Protein AF-A0A9W8LYX4-F1 (afdb_monomer_lite)

Radius of gyration: 12.78 Å; chains: 1; bounding box: 32×26×35 Å

Organism: NCBI:txid2650707

Structure (mmCIF, N/CA/C/O backbone):
data_AF-A0A9W8LYX4-F1
#
_entry.id   AF-A0A9W8LYX4-F1
#
loop_
_atom_site.group_PDB
_atom_site.id
_atom_site.type_symbol
_atom_site.label_atom_id
_atom_site.label_alt_id
_atom_site.label_comp_id
_atom_site.label_asym_id
_atom_site.label_entity_id
_atom_site.label_seq_id
_atom_site.pdbx_PDB_ins_code
_atom_site.Cartn_x
_atom_site.Cartn_y
_atom_site.Cartn_z
_atom_site.occupancy
_atom_site.B_iso_or_equiv
_atom_site.auth_seq_id
_atom_site.auth_comp_id
_atom_site.auth_asym_id
_atom_site.auth_atom_id
_atom_site.pdbx_PDB_model_num
ATOM 1 N N . MET A 1 1 ? 8.876 -10.914 0.918 1.00 45.09 1 MET A N 1
ATOM 2 C CA . MET A 1 1 ? 8.999 -9.709 1.762 1.00 45.09 1 MET A CA 1
ATOM 3 C C . MET A 1 1 ? 9.946 -8.766 1.052 1.00 45.09 1 MET A C 1
ATOM 5 O O . MET A 1 1 ? 10.867 -9.262 0.414 1.00 45.09 1 MET A O 1
ATOM 9 N N . VAL A 1 2 ? 9.680 -7.461 1.065 1.00 51.47 2 VAL A N 1
ATOM 10 C CA . VAL A 1 2 ? 10.636 -6.476 0.547 1.00 51.47 2 VAL A CA 1
ATOM 11 C C . VAL A 1 2 ? 11.673 -6.248 1.644 1.00 51.47 2 VAL A C 1
ATOM 13 O O . VAL A 1 2 ? 11.293 -5.879 2.754 1.00 51.47 2 VAL A O 1
ATOM 16 N N . ASP A 1 3 ? 12.950 -6.517 1.366 1.00 55.19 3 ASP A N 1
ATOM 17 C CA . ASP A 1 3 ? 14.016 -6.370 2.362 1.00 55.19 3 ASP A CA 1
ATOM 18 C C . ASP A 1 3 ? 14.015 -4.951 2.956 1.00 55.19 3 ASP A C 1
ATOM 20 O O . ASP A 1 3 ? 14.020 -3.951 2.237 1.00 55.19 3 ASP A O 1
ATOM 24 N N . GLY A 1 4 ? 13.983 -4.870 4.290 1.00 58.16 4 GLY A N 1
ATOM 25 C CA . GLY A 1 4 ? 13.977 -3.611 5.036 1.00 58.16 4 GLY A CA 1
ATOM 26 C C . GLY A 1 4 ? 12.598 -3.014 5.339 1.00 58.16 4 GLY A C 1
ATOM 27 O O . GLY A 1 4 ? 12.555 -1.946 5.949 1.00 58.16 4 GLY A O 1
ATOM 28 N N . LEU A 1 5 ? 11.488 -3.654 4.960 1.00 64.81 5 LEU A N 1
ATOM 29 C CA . LEU A 1 5 ? 10.137 -3.296 5.411 1.00 64.81 5 LEU A CA 1
ATOM 30 C C . LEU A 1 5 ? 9.628 -4.323 6.429 1.00 64.81 5 LEU A C 1
ATOM 32 O O . LEU A 1 5 ? 9.462 -5.491 6.090 1.00 64.81 5 LEU A O 1
ATOM 36 N N . ASP A 1 6 ? 9.323 -3.870 7.647 1.00 72.25 6 ASP A N 1
ATOM 37 C CA . ASP A 1 6 ? 8.756 -4.712 8.717 1.00 72.25 6 ASP A CA 1
ATOM 38 C C . ASP A 1 6 ? 7.240 -4.936 8.568 1.00 72.25 6 ASP A C 1
ATOM 40 O O . ASP A 1 6 ? 6.590 -5.499 9.445 1.00 72.25 6 ASP A O 1
ATOM 44 N N . ILE A 1 7 ? 6.668 -4.502 7.444 1.00 74.94 7 ILE A N 1
ATOM 45 C CA . ILE A 1 7 ? 5.242 -4.591 7.146 1.00 74.94 7 ILE A CA 1
ATOM 46 C C . ILE A 1 7 ? 5.013 -5.345 5.834 1.00 74.94 7 ILE A C 1
ATOM 48 O O . ILE A 1 7 ? 5.806 -5.216 4.890 1.00 74.94 7 ILE A O 1
ATOM 52 N N . PRO A 1 8 ? 3.932 -6.137 5.740 1.00 83.12 8 PRO A N 1
ATOM 53 C CA . PRO A 1 8 ? 3.554 -6.755 4.483 1.00 83.12 8 PRO A CA 1
ATOM 54 C C . PRO A 1 8 ? 3.203 -5.677 3.455 1.00 83.12 8 PRO A C 1
ATOM 56 O O . PRO A 1 8 ? 2.551 -4.685 3.765 1.00 83.12 8 PRO A O 1
ATOM 59 N N . VAL A 1 9 ? 3.607 -5.904 2.207 1.00 85.44 9 VAL A N 1
ATOM 60 C CA . VAL A 1 9 ? 3.167 -5.094 1.072 1.00 85.44 9 VAL A CA 1
ATOM 61 C C . VAL A 1 9 ? 2.691 -6.021 -0.032 1.00 85.44 9 VAL A C 1
ATOM 63 O O . VAL A 1 9 ? 3.380 -6.976 -0.397 1.00 85.44 9 VAL A O 1
ATOM 66 N N . ILE A 1 10 ? 1.507 -5.734 -0.559 1.00 87.38 10 ILE A N 1
ATOM 67 C CA . ILE A 1 10 ? 0.928 -6.410 -1.715 1.00 87.38 10 ILE A CA 1
ATOM 68 C C . ILE A 1 10 ? 1.230 -5.549 -2.937 1.00 87.38 10 ILE A C 1
ATOM 70 O O . ILE A 1 10 ? 0.908 -4.365 -2.961 1.00 87.38 10 ILE A O 1
ATOM 74 N N . LEU A 1 11 ? 1.857 -6.140 -3.949 1.00 86.62 11 LEU A N 1
ATOM 75 C CA . LEU A 1 11 ? 2.170 -5.463 -5.203 1.00 86.62 11 LEU A CA 1
ATOM 76 C C . LEU A 1 11 ? 1.243 -5.980 -6.295 1.00 86.62 11 LEU A C 1
ATOM 78 O O . LEU A 1 11 ? 1.075 -7.190 -6.449 1.00 86.62 11 LEU A O 1
ATOM 82 N N . THR A 1 12 ? 0.673 -5.066 -7.068 1.00 85.69 12 THR A N 1
ATOM 83 C CA . THR A 1 12 ? -0.121 -5.395 -8.254 1.00 85.69 12 THR A CA 1
ATOM 84 C C . THR A 1 12 ? 0.489 -4.710 -9.466 1.00 85.69 12 THR A C 1
ATOM 86 O O . THR A 1 12 ? 0.996 -3.596 -9.351 1.00 85.69 12 THR A O 1
ATOM 89 N N . ASN A 1 13 ? 0.487 -5.396 -10.607 1.00 81.62 13 ASN A N 1
ATOM 90 C CA . ASN A 1 13 ? 0.973 -4.852 -11.868 1.00 81.62 13 ASN A CA 1
ATOM 91 C C . ASN A 1 13 ? -0.238 -4.406 -12.694 1.00 81.62 13 ASN A C 1
ATOM 93 O O . ASN A 1 13 ? -1.048 -5.228 -13.126 1.00 81.62 13 ASN A O 1
ATOM 97 N N . GLU A 1 14 ? -0.365 -3.100 -12.860 1.00 70.75 14 GLU A N 1
ATOM 98 C CA . GLU A 1 14 ? -1.221 -2.454 -13.834 1.00 70.75 14 GLU A CA 1
ATOM 99 C C . GLU A 1 14 ? -0.447 -2.339 -15.155 1.00 70.75 14 GLU A C 1
ATOM 101 O O . GLU A 1 14 ? 0.761 -2.118 -15.176 1.00 70.75 14 GLU A O 1
ATOM 106 N N . SER A 1 15 ? -1.136 -2.518 -16.281 1.00 69.06 15 SER A N 1
ATOM 107 C CA . SER A 1 15 ? -0.541 -2.524 -17.626 1.00 69.06 15 SER A CA 1
ATOM 108 C C . SER A 1 15 ? 0.578 -1.486 -17.833 1.00 69.06 15 SER A C 1
ATOM 110 O O . SER A 1 15 ? 0.448 -0.338 -17.400 1.00 69.06 15 SER A O 1
ATOM 112 N N . ASN A 1 16 ? 1.613 -1.870 -18.591 1.00 69.50 16 ASN A N 1
ATOM 113 C CA . ASN A 1 16 ? 2.837 -1.095 -18.861 1.00 69.50 16 ASN A CA 1
ATOM 114 C C . ASN A 1 16 ? 3.804 -0.975 -17.668 1.00 69.50 16 ASN A C 1
ATOM 116 O O . ASN A 1 16 ? 4.335 0.106 -17.428 1.00 69.50 16 ASN A O 1
ATOM 120 N N . ASP A 1 17 ? 4.033 -2.071 -16.937 1.00 74.94 17 ASP A N 1
ATOM 121 C CA . ASP A 1 17 ? 4.982 -2.13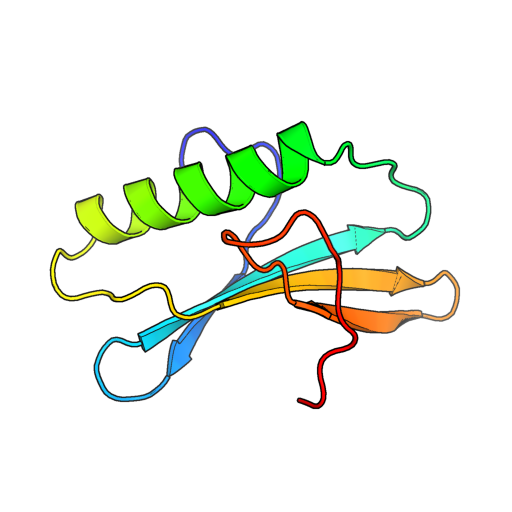8 -15.810 1.00 74.94 17 ASP A CA 1
ATOM 122 C C . ASP A 1 17 ? 4.690 -1.120 -14.688 1.00 74.94 17 ASP A C 1
ATOM 124 O O . ASP A 1 17 ? 5.567 -0.747 -13.901 1.00 74.94 17 ASP A O 1
ATOM 128 N N . ASN A 1 18 ? 3.433 -0.678 -14.597 1.00 82.25 18 ASN A N 1
ATOM 129 C CA . ASN A 1 18 ? 2.962 0.254 -13.589 1.00 82.25 18 ASN A CA 1
ATOM 130 C C . ASN A 1 18 ? 2.576 -0.533 -12.346 1.00 82.25 18 ASN A C 1
ATOM 132 O O . ASN A 1 18 ? 1.616 -1.293 -12.340 1.00 82.25 18 ASN A O 1
ATOM 136 N N . ILE A 1 19 ? 3.321 -0.363 -11.266 1.00 85.12 19 ILE A N 1
ATOM 137 C CA . ILE A 1 19 ? 3.079 -1.108 -10.038 1.00 85.12 19 ILE A CA 1
ATOM 138 C C . ILE A 1 19 ? 2.284 -0.245 -9.069 1.00 85.12 19 ILE A C 1
ATOM 140 O O . ILE A 1 19 ? 2.633 0.911 -8.816 1.00 85.12 19 ILE A O 1
ATOM 144 N N . GLN A 1 20 ? 1.237 -0.830 -8.493 1.00 87.12 20 GLN A N 1
ATOM 145 C CA . GLN A 1 20 ? 0.564 -0.289 -7.317 1.00 87.12 20 GLN A CA 1
ATOM 146 C C . GLN A 1 20 ? 0.951 -1.110 -6.087 1.00 87.12 20 GLN A C 1
ATOM 148 O O . GLN A 1 20 ? 0.914 -2.345 -6.117 1.00 87.12 20 GLN A O 1
ATOM 153 N N . GLY A 1 21 ? 1.330 -0.423 -5.011 1.00 88.94 21 GLY A N 1
ATOM 154 C CA . GLY A 1 21 ? 1.640 -1.030 -3.720 1.00 88.94 21 GLY A CA 1
ATOM 155 C C . GLY A 1 21 ? 0.509 -0.818 -2.723 1.00 88.94 21 GLY A C 1
ATOM 156 O O . GLY A 1 21 ? 0.026 0.298 -2.571 1.00 88.94 21 GLY A O 1
ATOM 157 N N . PHE A 1 22 ? 0.117 -1.868 -2.012 1.00 90.88 22 PHE A N 1
ATOM 158 C CA . PHE A 1 22 ? -0.885 -1.821 -0.953 1.00 90.88 22 PHE A CA 1
ATOM 159 C C . PHE A 1 22 ? -0.266 -2.278 0.359 1.00 90.88 22 PHE A C 1
ATOM 161 O O . PHE A 1 22 ? 0.290 -3.374 0.448 1.00 90.88 22 PHE A O 1
ATOM 168 N N . VAL A 1 23 ? -0.389 -1.440 1.377 1.00 90.94 23 VAL A N 1
ATOM 169 C CA . VAL A 1 23 ? 0.147 -1.655 2.716 1.00 90.94 23 VAL A CA 1
ATOM 170 C C . VAL A 1 23 ? -1.041 -1.895 3.649 1.00 90.94 23 VAL A C 1
ATOM 172 O O . VAL A 1 23 ? -1.692 -0.927 4.051 1.00 90.94 23 VAL A O 1
ATOM 175 N N . PRO A 1 24 ? -1.412 -3.157 3.925 1.00 91.19 24 PRO A N 1
ATOM 176 C CA . PRO A 1 24 ? -2.488 -3.452 4.856 1.00 91.19 24 PRO A CA 1
ATOM 177 C C . PRO A 1 24 ? -2.040 -3.160 6.286 1.00 91.19 24 PRO A C 1
ATOM 179 O O . PRO A 1 24 ? -0.979 -3.617 6.710 1.00 91.19 24 PRO A O 1
ATOM 182 N N . VAL A 1 25 ? -2.866 -2.415 7.014 1.00 90.75 25 VAL A N 1
ATOM 183 C CA . VAL A 1 25 ? -2.635 -2.043 8.416 1.00 90.75 25 VAL A CA 1
ATOM 184 C C . VAL A 1 25 ? -3.944 -2.122 9.183 1.00 90.75 25 VAL A C 1
ATOM 186 O O . VAL A 1 25 ? -5.011 -1.903 8.609 1.00 90.75 25 VAL A O 1
ATOM 189 N N . PHE A 1 26 ? -3.894 -2.425 10.474 1.00 91.25 26 PHE A N 1
ATOM 190 C CA . PHE A 1 26 ? -5.099 -2.359 11.303 1.00 91.25 26 PHE A CA 1
ATOM 191 C C . PHE A 1 26 ? -5.363 -0.918 11.744 1.00 91.25 26 PHE A C 1
ATOM 193 O O . PHE A 1 26 ? -4.428 -0.176 12.023 1.00 91.25 26 PHE A O 1
ATOM 200 N N . ALA A 1 27 ? -6.633 -0.526 11.884 1.00 89.62 27 ALA A N 1
ATOM 201 C CA . ALA A 1 27 ? -7.005 0.820 12.347 1.00 89.62 27 ALA A CA 1
ATOM 202 C C . ALA A 1 27 ? -6.460 1.177 13.747 1.00 89.62 27 ALA A C 1
ATOM 204 O O . ALA A 1 27 ? -6.387 2.346 14.116 1.00 89.62 27 ALA A O 1
ATOM 205 N N . THR A 1 28 ? -6.076 0.171 14.537 1.00 88.69 28 THR A N 1
ATOM 206 C CA . THR A 1 28 ? -5.456 0.340 15.858 1.00 88.69 28 THR A CA 1
ATOM 207 C C . THR A 1 28 ? -3.957 0.630 15.804 1.00 88.69 28 THR A C 1
ATOM 209 O O . THR A 1 28 ? -3.370 0.927 16.840 1.00 88.69 28 THR A O 1
ATOM 212 N N . GLU A 1 29 ? -3.319 0.472 14.644 1.00 85.81 29 GLU A N 1
ATOM 213 C CA . GLU A 1 29 ? -1.895 0.743 14.473 1.00 85.81 29 GLU A CA 1
ATOM 214 C C . GLU A 1 29 ? -1.667 2.231 14.205 1.00 85.81 29 GLU A C 1
ATOM 216 O O . GLU A 1 29 ? -2.303 2.843 13.346 1.00 85.81 29 GLU A O 1
ATOM 221 N N . GLU A 1 30 ? -0.734 2.822 14.945 1.00 83.50 30 GLU A N 1
ATOM 222 C CA . GLU A 1 30 ? -0.326 4.207 14.744 1.00 83.50 30 GLU A CA 1
ATOM 223 C C . GLU A 1 30 ? 0.875 4.256 13.800 1.00 83.50 30 GLU A C 1
ATOM 225 O O . GLU A 1 30 ? 1.900 3.626 14.052 1.00 83.50 30 GLU A O 1
ATOM 230 N N . PHE A 1 31 ? 0.758 5.045 12.732 1.00 81.00 31 PHE A N 1
ATOM 231 C CA . PHE A 1 31 ? 1.857 5.331 11.817 1.00 81.00 31 PHE A CA 1
ATOM 232 C C . PHE A 1 31 ? 2.176 6.816 11.845 1.00 81.00 31 PHE A C 1
ATOM 234 O O . PHE A 1 31 ? 1.319 7.672 11.606 1.00 81.00 31 PHE A O 1
ATOM 241 N N . SER A 1 32 ? 3.441 7.134 12.080 1.00 84.69 32 SER A N 1
ATOM 242 C CA . SER A 1 32 ? 3.941 8.473 11.841 1.00 84.69 32 SER A CA 1
ATOM 243 C C . SER A 1 32 ? 4.019 8.751 10.340 1.00 84.69 32 SER A C 1
ATOM 245 O O . SER A 1 32 ? 4.263 7.884 9.501 1.00 84.69 32 SER A O 1
ATOM 247 N N . VAL A 1 33 ? 3.894 10.027 9.998 1.00 79.94 33 VAL A N 1
ATOM 248 C CA . VAL A 1 33 ? 4.148 10.529 8.64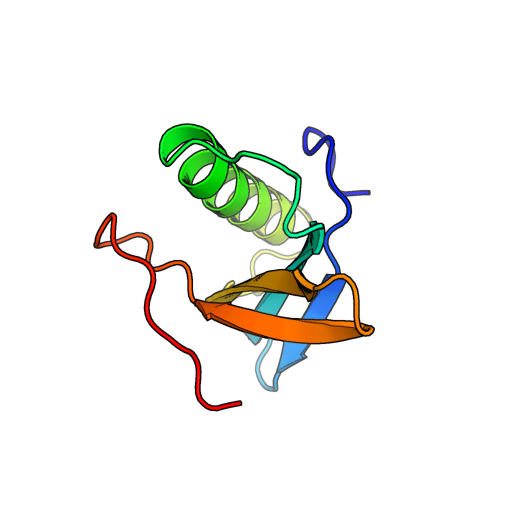5 1.00 79.94 33 VAL A CA 1
ATOM 249 C C . VAL A 1 33 ? 5.522 10.094 8.114 1.00 79.94 33 VAL A C 1
ATOM 251 O O . VAL A 1 33 ? 5.659 9.795 6.930 1.00 79.94 33 VAL A O 1
ATOM 254 N N . ALA A 1 34 ? 6.539 10.074 8.980 1.00 83.31 34 ALA A N 1
ATOM 255 C CA . ALA A 1 34 ? 7.895 9.693 8.602 1.00 83.31 34 ALA A CA 1
ATOM 256 C C . ALA A 1 34 ? 7.979 8.207 8.224 1.00 83.31 34 ALA A C 1
ATOM 258 O O . ALA A 1 34 ? 8.658 7.860 7.260 1.00 83.31 34 ALA A O 1
ATOM 259 N N . GLU A 1 35 ? 7.258 7.340 8.937 1.00 84.31 35 GLU A N 1
ATOM 260 C CA . GLU A 1 35 ? 7.157 5.920 8.595 1.00 84.31 35 GLU A CA 1
ATOM 261 C C . GLU A 1 35 ? 6.438 5.721 7.262 1.00 84.31 35 GLU A C 1
ATOM 263 O O . GLU A 1 35 ? 6.945 4.990 6.416 1.00 84.31 35 GLU A O 1
ATOM 268 N N . LEU A 1 36 ? 5.330 6.431 7.021 1.00 83.75 36 LEU A N 1
ATOM 269 C CA . LEU A 1 36 ? 4.624 6.388 5.735 1.00 83.75 36 LEU A CA 1
ATOM 270 C C . LEU A 1 36 ? 5.521 6.818 4.566 1.00 83.75 36 LEU A C 1
ATOM 272 O O . LEU A 1 36 ? 5.540 6.147 3.536 1.00 83.75 36 LEU A O 1
ATOM 276 N N . ALA A 1 37 ? 6.306 7.886 4.729 1.00 83.44 37 ALA A N 1
ATOM 277 C CA . ALA A 1 37 ? 7.254 8.329 3.705 1.00 83.44 37 ALA A CA 1
ATOM 278 C C . ALA A 1 37 ? 8.355 7.282 3.452 1.00 83.44 37 ALA A C 1
ATOM 280 O O . ALA A 1 37 ? 8.627 6.923 2.308 1.00 83.44 37 ALA A O 1
ATOM 281 N N . ASN A 1 38 ? 8.918 6.721 4.525 1.00 85.56 38 ASN A N 1
ATOM 282 C CA . ASN A 1 38 ? 9.936 5.674 4.453 1.00 85.56 38 ASN A CA 1
ATOM 283 C C . ASN A 1 38 ? 9.424 4.409 3.744 1.00 85.56 38 ASN A C 1
ATOM 285 O O . ASN A 1 38 ? 10.182 3.745 3.039 1.00 85.56 38 ASN A O 1
ATOM 289 N N . ILE A 1 39 ? 8.140 4.071 3.907 1.00 85.00 39 ILE A N 1
ATOM 290 C CA . ILE A 1 39 ? 7.519 2.944 3.206 1.00 85.00 39 ILE A CA 1
ATOM 291 C C . ILE A 1 39 ? 7.520 3.171 1.696 1.00 85.00 39 ILE A C 1
ATOM 293 O O . ILE A 1 39 ? 7.927 2.278 0.950 1.00 85.00 39 ILE A O 1
ATOM 297 N N . VAL A 1 40 ? 7.124 4.367 1.250 1.00 86.25 40 VAL A N 1
ATOM 298 C CA . VAL A 1 40 ? 7.137 4.734 -0.173 1.00 86.25 40 VAL A CA 1
ATOM 299 C C . VAL A 1 40 ? 8.559 4.673 -0.733 1.00 86.25 40 VAL A C 1
ATOM 301 O O . VAL A 1 40 ? 8.778 4.023 -1.754 1.00 86.25 40 VAL A O 1
ATOM 304 N N . ASP A 1 41 ? 9.533 5.260 -0.034 1.00 85.88 41 ASP A N 1
ATOM 305 C CA . ASP A 1 41 ? 10.933 5.289 -0.475 1.00 85.88 41 ASP A CA 1
ATOM 306 C C . ASP A 1 41 ? 11.529 3.876 -0.603 1.00 85.88 41 ASP A C 1
ATOM 308 O O . ASP A 1 41 ? 12.177 3.547 -1.602 1.00 85.88 41 ASP A O 1
ATOM 312 N N . LYS A 1 42 ? 11.276 3.000 0.380 1.00 84.75 42 LYS A N 1
ATOM 313 C CA . LYS A 1 42 ? 11.748 1.607 0.357 1.00 84.75 42 LYS A CA 1
ATOM 314 C C . LYS A 1 42 ? 11.077 0.783 -0.737 1.00 84.75 42 LYS A C 1
ATOM 316 O O . LYS A 1 42 ? 11.749 -0.016 -1.388 1.00 84.75 42 LYS A O 1
ATOM 321 N N . LEU A 1 43 ? 9.780 0.985 -0.972 1.00 83.81 43 LEU A N 1
ATOM 322 C CA . LEU A 1 43 ? 9.061 0.332 -2.067 1.00 83.81 43 LEU A CA 1
ATOM 323 C C . LEU A 1 43 ? 9.607 0.752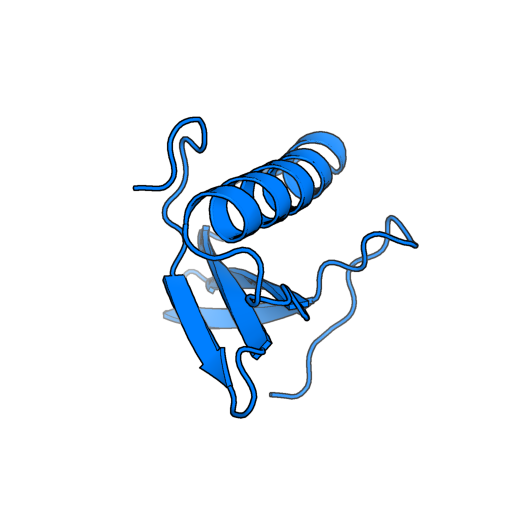 -3.429 1.00 83.81 43 LEU A C 1
ATOM 325 O O . LEU A 1 43 ? 9.873 -0.106 -4.269 1.00 83.81 43 LEU A O 1
ATOM 329 N N . GLN A 1 44 ? 9.833 2.051 -3.626 1.00 81.75 44 GLN A N 1
ATOM 330 C CA . GLN A 1 44 ? 10.428 2.585 -4.848 1.00 81.75 44 GLN A CA 1
ATOM 331 C C . GLN A 1 44 ? 11.810 1.964 -5.097 1.00 81.75 44 GLN A C 1
ATOM 333 O O . GLN A 1 44 ? 12.081 1.461 -6.187 1.00 81.75 44 GLN A O 1
ATOM 338 N N . ALA A 1 45 ? 12.668 1.945 -4.072 1.00 80.69 45 ALA A N 1
ATOM 339 C CA . ALA A 1 45 ? 14.011 1.380 -4.163 1.00 80.69 45 ALA A CA 1
ATOM 340 C C . ALA A 1 45 ? 13.992 -0.124 -4.485 1.00 80.69 45 ALA A C 1
ATOM 342 O O . ALA A 1 45 ? 14.734 -0.580 -5.355 1.00 80.69 45 ALA A O 1
ATOM 343 N N . ALA A 1 46 ? 13.122 -0.895 -3.830 1.00 78.25 46 ALA A N 1
ATOM 344 C CA . ALA A 1 46 ? 13.015 -2.333 -4.050 1.00 78.25 46 ALA A CA 1
ATOM 345 C C . ALA A 1 46 ? 12.527 -2.692 -5.458 1.00 78.25 46 ALA A C 1
ATOM 347 O O . ALA A 1 46 ? 13.025 -3.641 -6.068 1.00 78.25 46 ALA A O 1
ATOM 348 N N . LEU A 1 47 ? 11.580 -1.922 -5.997 1.00 76.38 47 LEU A N 1
ATOM 349 C CA . LEU A 1 47 ? 11.059 -2.139 -7.344 1.00 76.38 47 LEU A CA 1
ATOM 350 C C . LEU A 1 47 ? 12.109 -1.869 -8.423 1.00 76.38 47 LEU A C 1
ATOM 352 O O . LEU A 1 47 ? 12.201 -2.653 -9.366 1.00 76.38 47 LEU A O 1
ATOM 356 N N . LEU A 1 48 ? 12.940 -0.839 -8.240 1.00 68.38 48 LEU A N 1
ATOM 357 C CA . LEU A 1 48 ? 14.041 -0.514 -9.152 1.00 68.38 48 LEU A CA 1
ATOM 358 C C . LEU A 1 48 ? 15.137 -1.591 -9.176 1.00 68.38 48 LEU A C 1
ATOM 360 O O . LEU A 1 48 ? 15.747 -1.814 -10.220 1.00 68.38 48 LEU A O 1
ATOM 364 N N . ILE A 1 49 ? 15.379 -2.276 -8.051 1.00 69.94 49 ILE A N 1
ATOM 365 C CA . ILE A 1 49 ? 16.333 -3.396 -7.979 1.00 69.94 49 ILE A CA 1
ATOM 366 C C . ILE A 1 49 ? 15.781 -4.629 -8.710 1.00 69.94 49 ILE A C 1
ATOM 368 O O . ILE A 1 49 ? 16.527 -5.320 -9.402 1.00 69.94 49 ILE A O 1
ATOM 372 N N . GLY A 1 50 ? 14.482 -4.912 -8.555 1.00 63.44 50 GLY A N 1
ATOM 373 C CA . GLY A 1 50 ? 13.836 -6.094 -9.134 1.00 63.44 50 GLY A CA 1
ATOM 374 C C . GLY A 1 50 ? 13.582 -6.000 -10.642 1.00 63.44 50 GLY A C 1
ATOM 375 O O . GLY A 1 50 ? 13.643 -7.014 -11.333 1.00 63.44 50 GLY A O 1
ATOM 376 N N . SER A 1 51 ? 13.304 -4.801 -11.160 1.00 68.75 51 SER A N 1
ATOM 377 C CA . SER A 1 51 ? 13.237 -4.516 -12.596 1.00 68.75 51 SER A CA 1
ATOM 378 C C . SER A 1 51 ? 13.287 -2.999 -12.820 1.00 68.75 51 SER A C 1
ATOM 380 O O . SER A 1 51 ? 12.387 -2.291 -12.369 1.00 68.75 51 SER A O 1
ATOM 382 N N . PRO A 1 52 ? 14.278 -2.469 -13.558 1.00 67.00 52 PRO A N 1
ATOM 383 C CA . PRO A 1 52 ? 14.423 -1.028 -13.780 1.00 67.00 52 PRO A CA 1
ATOM 384 C C . PRO A 1 52 ? 13.309 -0.427 -14.654 1.00 67.00 52 PRO A C 1
ATOM 386 O O . PRO A 1 52 ? 13.235 0.791 -14.795 1.00 67.00 52 PRO A O 1
ATOM 389 N N . HIS A 1 53 ? 12.464 -1.267 -15.258 1.00 72.31 53 HIS A N 1
ATOM 390 C CA . HIS A 1 53 ? 11.306 -0.846 -16.047 1.00 72.31 53 HIS A CA 1
ATOM 391 C C . HIS A 1 53 ? 10.050 -0.644 -15.197 1.00 72.31 53 HIS A C 1
ATOM 393 O O . HIS A 1 53 ? 9.099 -0.024 -15.663 1.00 72.31 53 HIS A O 1
ATOM 399 N N . ASN A 1 54 ? 10.056 -1.127 -13.952 1.00 72.69 54 ASN A N 1
ATOM 400 C CA . ASN A 1 54 ? 8.929 -0.960 -13.053 1.00 72.69 54 ASN A CA 1
ATOM 401 C C . ASN A 1 54 ? 8.788 0.502 -12.641 1.00 72.69 54 ASN A C 1
ATOM 403 O O . ASN A 1 54 ? 9.725 1.114 -12.122 1.00 72.69 54 ASN A O 1
ATOM 407 N N . ASN A 1 55 ? 7.580 1.027 -12.791 1.00 76.50 55 ASN A N 1
ATOM 408 C CA . ASN A 1 55 ? 7.223 2.354 -12.331 1.00 76.50 55 ASN A CA 1
ATOM 409 C C . ASN A 1 55 ? 6.234 2.236 -11.168 1.00 76.50 55 ASN A C 1
ATOM 411 O O . ASN A 1 55 ? 5.090 1.829 -11.363 1.00 76.50 55 ASN A O 1
ATOM 415 N N . LEU A 1 56 ? 6.664 2.571 -9.948 1.00 78.19 56 LEU A N 1
ATOM 416 C CA . LEU A 1 56 ? 5.751 2.649 -8.807 1.00 78.19 56 LEU A CA 1
ATOM 417 C C . LEU A 1 56 ? 4.843 3.863 -8.999 1.00 78.19 56 LEU A C 1
ATOM 419 O O . LEU A 1 56 ? 5.286 4.998 -8.837 1.00 78.19 56 LEU A O 1
ATOM 423 N N . MET A 1 57 ? 3.581 3.629 -9.350 1.00 79.88 57 MET A N 1
ATOM 424 C CA . MET A 1 57 ? 2.643 4.727 -9.555 1.00 79.88 57 MET A CA 1
ATOM 425 C C . MET A 1 57 ? 2.115 5.246 -8.228 1.00 79.88 57 MET A C 1
ATOM 427 O O . MET A 1 57 ? 2.199 6.442 -7.941 1.00 79.88 57 MET A O 1
ATOM 431 N N . HIS A 1 58 ? 1.540 4.349 -7.428 1.00 83.69 58 HIS A N 1
ATOM 432 C CA . HIS A 1 58 ? 0.811 4.701 -6.218 1.00 83.69 58 HIS A CA 1
ATOM 433 C C . HIS A 1 58 ? 1.100 3.705 -5.099 1.00 83.69 58 HIS A C 1
ATOM 435 O O . HIS A 1 58 ? 1.193 2.496 -5.322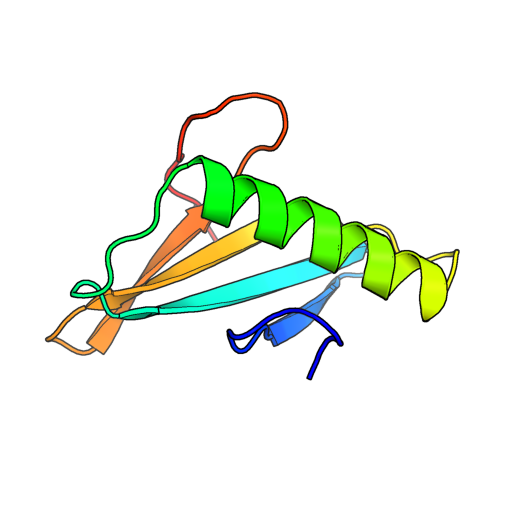 1.00 83.69 58 HIS A O 1
ATOM 441 N N . VAL A 1 59 ? 1.211 4.238 -3.884 1.00 88.06 59 VAL A N 1
ATOM 442 C CA . VAL A 1 59 ? 1.210 3.453 -2.652 1.00 88.06 59 VAL A CA 1
ATOM 443 C C . VAL A 1 59 ? -0.070 3.780 -1.901 1.00 88.06 59 VAL A C 1
ATOM 445 O O . VAL A 1 59 ? -0.384 4.947 -1.656 1.00 88.06 59 VAL A O 1
ATOM 448 N N . HIS A 1 60 ? -0.809 2.739 -1.553 1.00 90.56 60 HIS A N 1
ATOM 449 C CA . HIS A 1 60 ? -2.059 2.816 -0.825 1.00 90.56 60 HIS A CA 1
ATOM 450 C C . HIS A 1 60 ? -1.880 2.217 0.564 1.00 90.56 60 HIS A C 1
ATOM 452 O O . HIS A 1 60 ? -1.355 1.114 0.711 1.00 90.56 60 HIS A O 1
ATOM 458 N N . LEU A 1 61 ? -2.369 2.921 1.575 1.00 91.38 61 LEU A N 1
ATOM 459 C CA . LEU A 1 61 ? -2.613 2.358 2.892 1.00 91.38 61 LEU A CA 1
ATOM 460 C C . LEU A 1 61 ? -4.005 1.720 2.874 1.00 91.38 61 LEU A C 1
ATOM 462 O O . LEU A 1 61 ? -4.986 2.403 2.582 1.00 91.38 61 LEU A O 1
ATOM 466 N N . ALA A 1 62 ? -4.084 0.422 3.145 1.00 92.81 62 ALA A N 1
ATOM 467 C CA . ALA A 1 62 ? -5.339 -0.312 3.250 1.00 92.81 62 ALA A CA 1
ATOM 468 C C . ALA A 1 62 ? -5.648 -0.527 4.736 1.00 92.81 62 ALA A C 1
ATOM 470 O O . ALA A 1 62 ? -5.164 -1.481 5.344 1.00 92.81 62 ALA A O 1
ATOM 471 N N . ILE A 1 63 ? -6.407 0.397 5.326 1.00 91.88 63 ILE A N 1
ATOM 472 C CA . ILE A 1 63 ? -6.746 0.360 6.748 1.00 91.88 63 ILE A CA 1
ATOM 473 C C . ILE A 1 63 ? -7.897 -0.619 6.952 1.00 91.88 63 ILE A C 1
ATOM 475 O O . ILE A 1 63 ? -8.987 -0.419 6.417 1.00 91.88 63 ILE A O 1
ATOM 479 N N . VAL A 1 64 ? -7.643 -1.674 7.717 1.00 93.12 64 VAL A N 1
ATOM 480 C CA . VAL A 1 64 ? -8.623 -2.688 8.097 1.00 93.12 64 VAL A CA 1
ATOM 481 C C . VAL A 1 64 ? -9.271 -2.268 9.412 1.00 93.12 64 VAL A C 1
ATOM 483 O O . VAL A 1 64 ? -8.635 -2.269 10.471 1.00 93.12 64 VAL A O 1
ATOM 486 N N . GLU A 1 65 ? -10.542 -1.897 9.329 1.00 94.94 65 GLU A N 1
ATOM 487 C CA . GLU A 1 65 ? -11.388 -1.550 10.465 1.00 94.94 65 GLU A CA 1
ATOM 488 C C . GLU A 1 65 ? -11.853 -2.800 11.225 1.00 94.94 65 GLU A C 1
ATOM 490 O O . GLU A 1 65 ? -11.820 -3.930 10.728 1.00 94.94 65 GLU A O 1
ATOM 495 N N . SER A 1 66 ? -12.331 -2.597 12.455 1.00 93.56 66 SER A N 1
ATOM 496 C CA . SER A 1 66 ? -12.785 -3.692 13.332 1.00 93.56 66 SER A CA 1
ATOM 497 C C . SER A 1 66 ? -13.972 -4.500 12.785 1.00 93.56 66 SER A C 1
ATOM 499 O O . SER A 1 66 ? -14.157 -5.657 13.160 1.00 93.56 66 SER A O 1
ATOM 501 N N . ASP A 1 67 ? -14.760 -3.919 11.879 1.00 95.06 67 ASP A N 1
ATOM 502 C CA . ASP A 1 67 ? -15.895 -4.558 11.208 1.00 95.06 67 ASP A CA 1
ATOM 503 C C . ASP A 1 67 ? -15.504 -5.235 9.879 1.00 95.06 67 ASP A C 1
ATOM 505 O O . ASP A 1 67 ? -16.371 -5.657 9.116 1.00 95.06 67 ASP A O 1
ATOM 509 N N . SER A 1 68 ? -14.198 -5.385 9.620 1.00 91.44 68 SER A N 1
ATOM 510 C CA . SER A 1 68 ? -13.623 -5.886 8.362 1.00 91.44 68 SER A CA 1
ATOM 511 C C . SER A 1 68 ? -13.849 -4.978 7.148 1.00 91.44 68 SER A C 1
ATOM 513 O O . SER A 1 68 ? -13.553 -5.387 6.023 1.00 91.44 68 SER A O 1
ATOM 515 N N . THR A 1 69 ? -14.322 -3.745 7.348 1.00 95.56 69 THR A N 1
ATOM 516 C CA . THR A 1 69 ? -14.282 -2.716 6.307 1.00 95.56 69 THR A CA 1
ATOM 517 C C . THR A 1 69 ? -12.828 -2.365 6.007 1.00 95.56 69 THR A C 1
ATOM 519 O O . THR A 1 69 ? -12.020 -2.184 6.916 1.00 95.56 69 THR A O 1
ATOM 522 N N . ILE A 1 70 ? -12.485 -2.264 4.722 1.00 94.12 70 ILE A N 1
ATOM 523 C CA . ILE A 1 70 ? -11.158 -1.824 4.285 1.00 94.12 70 ILE A CA 1
ATOM 524 C C . ILE A 1 70 ? -11.291 -0.442 3.660 1.00 94.12 70 ILE A C 1
ATOM 526 O O . ILE A 1 70 ? -12.032 -0.262 2.692 1.00 94.12 70 ILE A O 1
ATOM 530 N N . VAL A 1 71 ? -10.557 0.525 4.203 1.00 93.44 71 VAL A N 1
ATOM 531 C CA . VAL A 1 71 ? -10.510 1.897 3.697 1.00 93.44 71 VAL A CA 1
ATOM 532 C C . VAL A 1 71 ? -9.157 2.145 3.042 1.00 93.44 71 VAL A C 1
ATOM 534 O O . VAL A 1 71 ? -8.109 1.969 3.663 1.00 93.44 71 VAL A O 1
ATOM 537 N N . TYR A 1 72 ? -9.177 2.571 1.780 1.00 92.25 72 TYR A N 1
ATOM 538 C CA . TYR A 1 72 ? -7.966 2.833 1.007 1.00 92.25 72 TYR A CA 1
ATOM 539 C C . TYR A 1 72 ? -7.620 4.323 1.010 1.00 92.25 72 TYR A C 1
ATOM 541 O O . TYR A 1 72 ? -8.375 5.160 0.507 1.00 92.25 72 TYR A O 1
ATOM 549 N N . TYR A 1 73 ? -6.431 4.645 1.511 1.00 89.81 73 TYR A N 1
ATOM 550 C CA . TYR A 1 73 ? -5.846 5.980 1.435 1.00 89.81 73 TYR A CA 1
ATOM 551 C C . TYR A 1 73 ? -4.663 5.970 0.489 1.00 89.81 73 TYR A C 1
ATOM 553 O O . TYR A 1 73 ? -3.763 5.145 0.622 1.00 89.81 73 TYR A O 1
ATOM 561 N N . LYS A 1 74 ? -4.629 6.914 -0.445 1.00 88.38 74 LYS A N 1
ATOM 562 C CA . LYS A 1 74 ? -3.451 7.114 -1.282 1.00 88.38 74 LYS A CA 1
ATOM 563 C C . LYS A 1 74 ? -2.417 7.937 -0.512 1.00 88.38 74 LYS A C 1
ATOM 565 O O . LYS A 1 74 ? -2.757 8.968 0.076 1.00 88.38 74 LYS A O 1
ATOM 570 N N . ILE A 1 75 ? -1.164 7.491 -0.532 1.00 84.25 75 ILE A N 1
ATOM 571 C CA . ILE A 1 75 ? -0.027 8.228 0.022 1.00 84.25 75 ILE A CA 1
ATOM 572 C C . ILE A 1 75 ? 0.608 9.031 -1.117 1.00 84.25 75 ILE A C 1
ATOM 574 O O . ILE A 1 75 ? 1.217 8.460 -2.021 1.00 84.25 75 ILE A O 1
ATOM 578 N N . ASP A 1 76 ? 0.465 10.356 -1.089 1.00 76.56 76 ASP A N 1
ATOM 579 C CA . ASP A 1 76 ? 1.134 11.239 -2.048 1.00 76.56 76 ASP A CA 1
ATOM 580 C C . ASP A 1 76 ? 2.518 11.647 -1.522 1.00 76.56 76 ASP A C 1
ATOM 582 O O . ASP A 1 76 ? 2.647 12.294 -0.486 1.00 76.56 76 ASP A O 1
ATOM 586 N N . HIS A 1 77 ? 3.579 11.312 -2.260 1.00 64.00 77 HIS A N 1
ATOM 587 C CA . HIS A 1 77 ? 4.962 11.639 -1.874 1.00 64.00 77 HIS A CA 1
ATOM 588 C C . HIS A 1 77 ? 5.233 13.155 -1.857 1.00 64.00 77 HIS A C 1
ATOM 590 O O . HIS A 1 77 ? 5.973 13.663 -1.020 1.00 64.00 77 HIS A O 1
ATOM 596 N N . SER A 1 78 ? 4.560 13.909 -2.733 1.00 55.12 78 SER A N 1
ATOM 597 C CA . SER A 1 78 ? 4.718 15.364 -2.883 1.00 55.12 78 SER A CA 1
ATOM 598 C C . SER A 1 78 ? 3.979 16.199 -1.835 1.00 55.12 78 SER A C 1
ATOM 600 O O . SER A 1 78 ? 4.152 17.417 -1.777 1.00 55.12 78 SER A O 1
ATOM 602 N N . SER A 1 79 ? 3.120 15.584 -1.026 1.00 44.94 79 SER A N 1
ATOM 603 C CA . SER A 1 79 ? 2.362 16.292 -0.006 1.00 44.94 79 SER A CA 1
ATOM 604 C C . SER A 1 79 ? 2.059 15.353 1.134 1.00 44.94 79 SER A C 1
ATOM 606 O O . SER A 1 79 ? 1.389 14.351 0.951 1.00 44.94 79 SER A O 1
ATOM 608 N N . THR A 1 80 ? 2.497 15.734 2.320 1.00 46.12 80 THR A N 1
ATOM 609 C CA . THR A 1 80 ? 2.298 1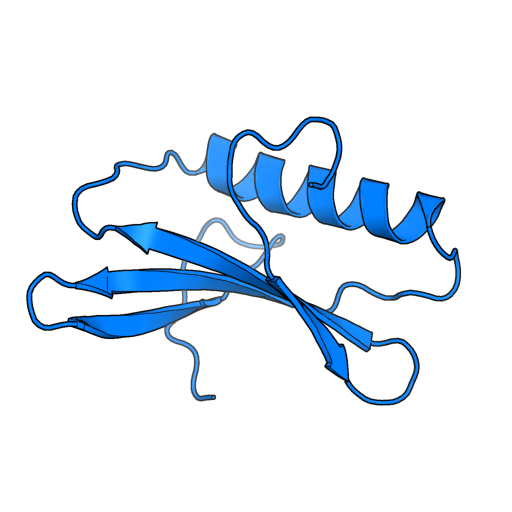5.093 3.619 1.00 46.12 80 THR A CA 1
ATOM 610 C C . THR A 1 80 ? 0.815 15.042 4.039 1.00 46.12 80 THR A C 1
ATOM 612 O O . THR A 1 80 ? 0.428 15.530 5.097 1.00 46.12 80 THR A O 1
ATOM 615 N N . LYS A 1 81 ? -0.063 14.562 3.160 1.00 46.62 81 LYS A N 1
ATOM 616 C CA . LYS A 1 81 ? -1.519 14.596 3.258 1.00 46.62 81 LYS A CA 1
ATOM 617 C C . LYS A 1 81 ? -2.067 13.294 2.691 1.00 46.62 81 LYS A C 1
ATOM 619 O O . LYS A 1 81 ? -1.781 12.942 1.553 1.00 46.62 81 LYS A O 1
ATOM 624 N N . LEU A 1 82 ? -2.876 12.611 3.492 1.00 50.06 82 LEU A N 1
ATOM 625 C CA . LEU A 1 82 ? -3.656 11.459 3.055 1.00 50.06 82 LEU A CA 1
ATOM 626 C C . LEU A 1 82 ? -4.892 11.964 2.306 1.00 50.06 82 LEU A C 1
ATOM 628 O O . LEU A 1 82 ? -5.582 12.862 2.795 1.00 50.06 82 LEU A O 1
ATOM 632 N N . GLN A 1 83 ? -5.175 11.394 1.137 1.00 61.50 83 GLN A N 1
ATOM 633 C CA . GLN A 1 83 ? -6.420 11.647 0.411 1.00 61.50 83 GLN A CA 1
ATOM 634 C C . GLN A 1 83 ? -7.223 10.344 0.274 1.00 61.50 83 GLN A C 1
ATOM 636 O O . GLN A 1 83 ? -6.622 9.289 0.040 1.00 61.50 83 GLN A O 1
ATOM 641 N N . PRO A 1 84 ? -8.563 10.390 0.422 1.00 62.62 84 PRO A N 1
ATOM 642 C CA . PRO A 1 84 ? -9.419 9.244 0.126 1.00 62.62 84 PRO A CA 1
ATOM 643 C C . PRO A 1 84 ? -9.229 8.806 -1.330 1.00 62.62 84 PRO A C 1
ATOM 645 O O . PRO A 1 84 ? -9.226 9.652 -2.226 1.00 62.62 84 PRO A O 1
ATOM 648 N N . SER A 1 85 ? -9.074 7.503 -1.574 1.00 56.78 85 SER A N 1
ATOM 649 C CA . SER A 1 85 ? -8.953 6.962 -2.931 1.00 56.78 85 SER A CA 1
ATOM 650 C C . SER A 1 85 ? -10.298 6.426 -3.415 1.00 56.78 85 SER A C 1
ATOM 652 O O . SER A 1 85 ? -10.918 5.620 -2.727 1.00 56.78 85 SER A O 1
ATOM 654 N N . ASN A 1 86 ? -10.719 6.827 -4.616 1.00 52.16 86 ASN A N 1
ATOM 655 C CA . ASN A 1 86 ? -11.811 6.173 -5.338 1.00 52.16 86 ASN A CA 1
ATOM 656 C C . ASN A 1 86 ? -11.189 5.089 -6.223 1.00 52.16 86 ASN A C 1
ATOM 658 O O . ASN A 1 86 ? -10.662 5.409 -7.289 1.00 52.16 86 ASN A O 1
ATOM 662 N N . ILE A 1 87 ? -11.177 3.850 -5.738 1.00 51.44 87 ILE A N 1
ATOM 663 C CA . ILE A 1 87 ? -10.762 2.660 -6.497 1.00 51.44 87 ILE A CA 1
ATOM 664 C C . ILE A 1 87 ? -12.021 1.882 -6.864 1.00 51.44 87 ILE A C 1
ATOM 666 O O . ILE A 1 87 ? -12.887 1.749 -5.969 1.00 51.44 87 ILE A O 1
#

Sequence (87 aa):
MVDGLDIPVILTNESNDNIQGFVPVFATEEFSVAELANIVDKLQAALLIGSPHNNLMHVHLAIVESDSTIVYYKIDHSSTKLQPSNI

InterPro domains:
  IPR011856 tRNA endonuclease-like domain superfamily [G3DSA:3.40.1350.10] (1-76)
  IPR018593 tRNA-splicing endonuclease subunit Sen15 [PF09631] (13-78)
  IPR036167 tRNA intron endonuclease, catalytic dom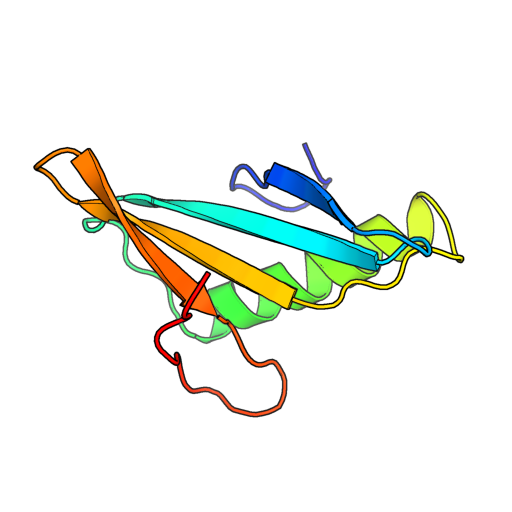ain-like superfamily [SSF53032] (13-75)

Secondary structure (DSSP, 8-state):
--TT-SS--EEEEETTTEEEEEEEEETT----HHHHHHHHHHHHHHHHHH-TT-EEEEEEEEEE-TTS-EEEEEE-TTSS-EEE---

pLDDT: mean 78.16, std 13.73, range [44.94, 95.56]

Foldseek 3Di:
DQPPDPFDWDWDQDPQLEIEIETEDEPPDDDDLVNVLVVVVSVQVSSCVVPVRHDHDWYWYFYQYPVRDTFIWTDDNVDSDTDGDDD